Protein AF-A0A9Q5Z509-F1 (afdb_monomer_lite)

Radius of gyration: 30.04 Å; chains: 1; bounding box: 85×47×59 Å

Secondary structure (DSSP, 8-state):
-EEEEEEEEEEE-TTS-EEEEEEE----TT-GGGHHHHHH-S--EEEEEE--GGGTTS--TT-EEEEE-----TTPPPTTHHHHTTTTS-HHHHHHHHHHHHHHHHHHHHHHHHHHHHHHHHHHHHHHHHHHHHHHHHHHHHH-

Sequence (144 aa):
MRAKFLVESVTQHSSGSTSVLLMAVREGANDAENAEFWKATPNGKLEMCITNPNAKNSFQPGVYYWLDFVLIPDNQPSIDQSIDNLDSLDKEILFQMIKHLNDKITELETVNTSQRDQLSRRVQELEQFQCECETAQEYERDRS

Foldseek 3Di:
DKFKWAFADWDQDPVRKIKTKIWTDADDPPPPVHVVVCVVPVTDIDIDIGNDNVCSPVDDHGDMDMDDDDDDPPPDQDPVNVVVCVVVPPVVVVVVVVVVVVVVVVVVVVVVVVVVVVVVVVVVVVVVVVVVVVVVVVVVVVVD

Structure (mmCIF, N/CA/C/O backbone):
data_AF-A0A9Q5Z509-F1
#
_entry.id   AF-A0A9Q5Z509-F1
#
loop_
_atom_site.group_PDB
_atom_site.id
_atom_site.type_symbol
_atom_site.label_atom_id
_atom_site.label_alt_id
_atom_site.label_comp_id
_atom_site.label_asym_id
_atom_site.label_entity_id
_atom_site.label_seq_id
_atom_site.pdbx_PDB_ins_code
_atom_site.Cartn_x
_atom_site.Cartn_y
_atom_site.Cartn_z
_atom_site.occupancy
_atom_site.B_iso_or_equiv
_atom_site.auth_seq_id
_atom_site.auth_comp_id
_atom_site.auth_asym_id
_atom_site.auth_atom_id
_atom_site.pdbx_PDB_model_num
ATOM 1 N N . MET A 1 1 ? 7.500 7.865 -14.663 1.00 83.69 1 MET A N 1
ATOM 2 C CA . MET A 1 1 ? 6.777 7.352 -15.850 1.00 83.69 1 MET A CA 1
ATOM 3 C C . MET A 1 1 ? 6.043 6.086 -15.443 1.00 83.69 1 MET A C 1
ATOM 5 O O . MET A 1 1 ? 6.640 5.289 -14.733 1.00 83.69 1 MET A O 1
ATOM 9 N N . ARG A 1 2 ? 4.789 5.892 -15.860 1.00 87.31 2 ARG A N 1
ATOM 10 C CA . ARG A 1 2 ? 3.974 4.717 -15.503 1.00 87.31 2 ARG A CA 1
ATOM 11 C C . ARG A 1 2 ? 3.564 3.942 -16.754 1.00 87.31 2 ARG A C 1
ATOM 13 O O . ARG A 1 2 ? 3.312 4.561 -17.782 1.00 87.31 2 ARG A O 1
ATOM 20 N N . ALA A 1 3 ? 3.502 2.614 -16.658 1.00 87.44 3 ALA A N 1
ATOM 21 C CA . ALA A 1 3 ? 3.157 1.737 -17.772 1.00 87.44 3 ALA A CA 1
ATOM 22 C C . ALA A 1 3 ? 2.215 0.600 -17.374 1.00 87.44 3 ALA A C 1
ATOM 24 O O . ALA A 1 3 ? 2.396 -0.021 -16.326 1.00 87.44 3 ALA A O 1
ATOM 25 N N . LYS A 1 4 ? 1.249 0.281 -18.238 1.00 89.31 4 LYS A N 1
ATOM 26 C CA . LYS A 1 4 ? 0.342 -0.864 -18.056 1.00 89.31 4 LYS A CA 1
ATOM 27 C C . LYS A 1 4 ? 0.911 -2.117 -18.709 1.00 89.31 4 LYS A C 1
ATOM 29 O O . LYS A 1 4 ? 1.218 -2.117 -19.905 1.00 89.31 4 LYS A O 1
ATOM 34 N N . PHE A 1 5 ? 0.989 -3.190 -17.937 1.00 92.25 5 PHE A N 1
ATOM 35 C CA . PHE A 1 5 ? 1.467 -4.492 -18.382 1.00 92.25 5 PHE A CA 1
ATOM 36 C C . PHE A 1 5 ? 0.414 -5.569 -18.125 1.00 92.25 5 PHE A C 1
ATOM 38 O O . PHE A 1 5 ? -0.251 -5.560 -17.094 1.00 92.25 5 PHE A O 1
ATOM 45 N N . LEU A 1 6 ? 0.274 -6.500 -19.062 1.00 93.06 6 LEU A N 1
ATOM 46 C CA . LEU A 1 6 ? -0.537 -7.707 -18.943 1.00 93.06 6 LEU A CA 1
ATOM 47 C C . LEU A 1 6 ? 0.349 -8.859 -18.469 1.00 93.06 6 LEU A C 1
ATOM 49 O O . LEU A 1 6 ? 1.443 -9.040 -19.002 1.00 93.06 6 LEU A O 1
ATOM 53 N N . VAL A 1 7 ? -0.115 -9.654 -17.506 1.00 96.00 7 VAL A N 1
ATOM 54 C CA . VAL A 1 7 ? 0.552 -10.916 -17.159 1.00 96.00 7 VAL A CA 1
ATOM 55 C C . VAL A 1 7 ? 0.254 -11.946 -18.245 1.00 96.00 7 VAL A C 1
ATOM 57 O O . VAL A 1 7 ? -0.868 -12.437 -18.357 1.00 96.00 7 VAL A O 1
ATOM 60 N N . GLU A 1 8 ? 1.278 -12.290 -19.017 1.00 95.81 8 GLU A N 1
ATOM 61 C CA . GLU A 1 8 ? 1.198 -13.268 -20.101 1.00 95.81 8 GLU A CA 1
ATOM 62 C C . GLU A 1 8 ? 1.177 -14.696 -19.542 1.00 95.81 8 GLU A C 1
ATOM 64 O O . GLU A 1 8 ? 0.374 -15.533 -19.946 1.00 95.81 8 GLU A O 1
ATOM 69 N N . SER A 1 9 ? 2.048 -14.982 -18.568 1.00 96.50 9 SER A N 1
ATOM 70 C CA . SER A 1 9 ? 2.161 -16.320 -17.985 1.00 96.50 9 SER A CA 1
ATOM 71 C C . SER A 1 9 ? 2.708 -16.302 -16.563 1.00 96.50 9 SER A C 1
ATOM 73 O O . SER A 1 9 ? 3.582 -15.496 -16.234 1.00 96.50 9 SER A O 1
ATOM 75 N N . VAL A 1 10 ? 2.247 -17.260 -15.757 1.00 95.94 10 VAL A N 1
ATOM 76 C CA . VAL A 1 10 ? 2.776 -17.579 -14.427 1.00 95.94 10 VAL A CA 1
ATOM 77 C C . VAL A 1 10 ? 3.124 -19.065 -14.402 1.00 95.94 10 VAL A C 1
ATOM 79 O O . VAL A 1 10 ? 2.244 -19.908 -14.568 1.00 95.94 10 VAL A O 1
ATOM 82 N N . THR A 1 11 ? 4.396 -19.388 -14.184 1.00 95.94 11 THR A N 1
ATOM 83 C CA . THR A 1 11 ? 4.911 -20.763 -14.209 1.00 95.94 11 THR A CA 1
ATOM 84 C C . THR A 1 11 ? 5.468 -21.130 -12.845 1.00 95.94 11 THR A C 1
ATOM 86 O O . THR A 1 11 ? 6.414 -20.506 -12.364 1.00 95.94 11 THR A O 1
ATOM 89 N N . GLN A 1 12 ? 4.900 -22.158 -12.218 1.00 93.31 12 GLN A N 1
ATOM 90 C CA . GLN A 1 12 ? 5.422 -22.707 -10.969 1.00 93.31 12 GLN A CA 1
ATOM 91 C C . GLN A 1 12 ? 6.482 -23.765 -11.270 1.00 93.31 12 GLN A C 1
ATOM 93 O O . GLN A 1 12 ? 6.254 -24.673 -12.067 1.00 93.31 12 GLN A O 1
ATOM 98 N N . HIS A 1 13 ? 7.635 -23.654 -10.617 1.00 92.44 13 HIS A N 1
ATOM 99 C CA . HIS A 1 13 ? 8.744 -24.589 -10.776 1.00 92.44 13 HIS A CA 1
ATOM 100 C C . HIS A 1 13 ? 8.783 -25.594 -9.630 1.00 92.44 13 HIS A C 1
ATOM 102 O O . HIS A 1 13 ? 8.404 -25.288 -8.498 1.00 92.44 13 HIS A O 1
ATOM 108 N N . SER A 1 14 ? 9.314 -26.787 -9.902 1.00 91.38 14 SER A N 1
ATOM 109 C CA . SER A 1 14 ? 9.501 -27.845 -8.897 1.00 91.38 14 SER A CA 1
ATOM 110 C C . SER A 1 14 ? 10.439 -27.440 -7.754 1.00 91.38 14 SER A C 1
ATOM 112 O O . SER A 1 14 ? 10.319 -27.959 -6.649 1.00 91.38 14 SER A O 1
ATOM 114 N N . SER A 1 15 ? 11.326 -26.469 -7.990 1.00 89.69 15 SER A N 1
ATOM 115 C CA . SER A 1 15 ? 12.175 -25.830 -6.976 1.00 89.69 15 SER A CA 1
ATOM 116 C C . SER A 1 15 ? 11.391 -25.009 -5.944 1.00 89.69 15 SER A C 1
ATOM 118 O O . SER A 1 15 ? 11.967 -24.526 -4.972 1.00 89.69 15 SER A O 1
ATOM 120 N N . GLY A 1 16 ? 10.090 -24.804 -6.159 1.00 87.56 16 GLY A N 1
ATOM 121 C CA . GLY A 1 16 ? 9.252 -23.952 -5.331 1.00 87.56 16 GLY A CA 1
ATOM 122 C C . GLY A 1 16 ? 9.333 -22.469 -5.691 1.00 87.56 16 GLY A C 1
ATOM 123 O O . GLY A 1 16 ? 8.726 -21.672 -4.979 1.00 87.56 16 GLY A O 1
ATOM 124 N N . SER A 1 17 ? 10.026 -22.075 -6.763 1.00 91.69 17 SER A N 1
ATOM 125 C CA . SER A 1 17 ? 9.970 -20.708 -7.296 1.00 91.69 17 SER A CA 1
ATOM 126 C C . SER A 1 17 ? 8.830 -20.527 -8.306 1.00 91.69 17 SER A C 1
ATOM 128 O O . SER A 1 17 ? 8.233 -21.489 -8.792 1.00 91.69 17 SER A O 1
ATOM 130 N N . THR A 1 18 ? 8.496 -19.277 -8.621 1.00 95.50 18 THR A N 1
ATOM 131 C CA . THR A 1 18 ? 7.465 -18.935 -9.611 1.00 95.50 18 THR A CA 1
ATOM 132 C C . THR A 1 18 ? 8.004 -17.908 -10.597 1.00 95.50 18 THR A C 1
ATOM 134 O O . THR A 1 18 ? 8.421 -16.831 -10.189 1.00 95.50 18 THR A O 1
ATOM 137 N N . SER A 1 19 ? 8.001 -18.224 -11.890 1.00 95.62 19 SER A N 1
ATOM 138 C CA . SER A 1 19 ? 8.341 -17.267 -12.946 1.00 95.62 19 SER A CA 1
ATOM 139 C C . SER A 1 19 ? 7.093 -16.534 -13.413 1.00 95.62 19 SER A C 1
ATOM 141 O O . SER A 1 19 ? 6.074 -17.166 -13.682 1.00 95.62 19 SER A O 1
ATOM 143 N N . VAL A 1 20 ? 7.183 -15.214 -13.542 1.00 96.81 20 VAL A N 1
ATOM 144 C CA . VAL A 1 20 ? 6.104 -14.366 -14.057 1.00 96.81 20 VAL A CA 1
ATOM 145 C C . VAL A 1 20 ? 6.623 -13.588 -15.258 1.00 96.81 20 VAL A C 1
ATOM 147 O O . VAL A 1 20 ? 7.686 -12.967 -15.185 1.00 96.81 20 VAL A O 1
ATOM 150 N N . LEU A 1 21 ? 5.857 -13.620 -16.347 1.00 96.38 21 LEU A N 1
ATOM 151 C CA . LEU A 1 21 ? 6.115 -12.866 -17.569 1.00 96.38 21 LEU A CA 1
ATOM 152 C C . LEU A 1 21 ? 5.021 -11.820 -17.760 1.00 96.38 21 LEU A C 1
ATOM 154 O O . LEU A 1 21 ? 3.838 -12.163 -17.778 1.00 96.38 21 LEU A O 1
ATOM 158 N N . LEU A 1 22 ? 5.422 -10.564 -17.942 1.00 95.38 22 LEU A N 1
ATOM 159 C CA . LEU A 1 22 ? 4.522 -9.465 -18.246 1.00 95.38 22 LEU A CA 1
ATOM 160 C C . LEU A 1 22 ? 4.916 -8.773 -19.550 1.00 95.38 22 LEU A C 1
ATOM 162 O O . LEU A 1 22 ? 6.095 -8.506 -19.795 1.00 95.38 22 LEU A O 1
ATOM 166 N N . MET A 1 23 ? 3.909 -8.423 -20.342 1.00 93.00 23 MET A N 1
ATOM 167 C CA . MET A 1 23 ? 4.052 -7.739 -21.623 1.00 93.00 23 MET A CA 1
ATOM 168 C C . MET A 1 23 ? 3.380 -6.372 -21.569 1.00 93.00 23 MET A C 1
ATOM 170 O O . MET A 1 23 ? 2.278 -6.231 -21.035 1.00 93.00 23 MET A O 1
ATOM 174 N N . ALA A 1 24 ? 4.035 -5.354 -22.121 1.00 89.81 24 ALA A N 1
ATOM 175 C CA . ALA A 1 24 ? 3.433 -4.035 -22.250 1.00 89.81 24 ALA A CA 1
ATOM 176 C C . ALA A 1 24 ? 2.177 -4.121 -23.130 1.00 89.81 24 ALA A C 1
ATOM 178 O O . ALA A 1 24 ? 2.221 -4.652 -24.241 1.00 89.81 24 ALA A O 1
ATOM 179 N N . VAL A 1 25 ? 1.062 -3.572 -22.645 1.00 87.12 25 VAL A N 1
ATOM 180 C CA . VAL A 1 25 ? -0.143 -3.360 -23.471 1.00 87.12 25 VAL A CA 1
ATOM 181 C C . VAL A 1 25 ? 0.199 -2.318 -24.546 1.00 87.12 25 VAL A C 1
ATOM 183 O O . VAL A 1 25 ? 1.193 -1.634 -24.361 1.00 87.12 25 VAL A O 1
ATOM 186 N N . ARG A 1 26 ? -0.522 -2.190 -25.671 1.00 76.31 26 ARG A N 1
ATOM 187 C CA . ARG A 1 26 ? -0.145 -1.240 -26.748 1.00 76.31 26 ARG A CA 1
ATOM 188 C C . ARG A 1 26 ? -1.285 -0.443 -27.403 1.00 76.31 26 ARG A C 1
ATOM 190 O O . ARG A 1 26 ? -0.977 0.436 -28.200 1.00 76.31 26 ARG A O 1
ATOM 197 N N . GLU A 1 27 ? -2.565 -0.698 -27.099 1.00 67.06 27 GLU A N 1
ATOM 198 C CA . GLU A 1 27 ? -3.681 -0.051 -27.817 1.00 67.06 27 GLU A CA 1
ATOM 199 C C . GLU A 1 27 ? -4.892 0.368 -26.967 1.00 67.06 27 GLU A C 1
ATOM 201 O O . GLU A 1 27 ? -5.323 -0.356 -26.072 1.00 67.06 27 GLU A O 1
ATOM 206 N N . GLY A 1 28 ? -5.472 1.517 -27.359 1.00 54.81 28 GLY A N 1
ATOM 207 C CA . GLY A 1 28 ? -6.815 1.999 -27.015 1.00 54.81 28 GLY A CA 1
ATOM 208 C C . GLY A 1 28 ? -6.940 3.531 -27.076 1.00 54.81 28 GLY A C 1
ATOM 209 O O . GLY A 1 28 ? -6.255 4.229 -26.336 1.00 54.81 28 GLY A O 1
ATOM 210 N N . ALA A 1 29 ? -7.852 4.075 -27.898 1.00 46.44 29 ALA A N 1
ATOM 211 C CA . ALA A 1 29 ? -8.132 5.523 -28.024 1.00 46.44 29 ALA A CA 1
ATOM 212 C C . ALA A 1 29 ? -8.626 6.205 -26.722 1.00 46.44 29 ALA A C 1
ATOM 214 O O . ALA A 1 29 ? -8.740 7.427 -26.676 1.00 46.44 29 ALA A O 1
ATOM 215 N N . ASN A 1 30 ? -8.871 5.416 -25.668 1.00 54.62 30 ASN A N 1
ATOM 216 C CA . ASN A 1 30 ? -9.293 5.856 -24.337 1.00 54.62 30 ASN A CA 1
ATOM 217 C C . ASN A 1 30 ? -8.233 5.615 -23.238 1.00 54.62 30 ASN A C 1
ATOM 219 O O . ASN A 1 30 ? -8.480 5.964 -22.089 1.00 54.62 30 ASN A O 1
ATOM 223 N N . ASP A 1 31 ? -7.051 5.074 -23.562 1.00 63.62 31 ASP A N 1
ATOM 224 C CA . ASP A 1 31 ? -5.978 4.780 -22.593 1.00 63.62 31 ASP A CA 1
ATOM 225 C C . ASP A 1 31 ? -4.968 5.945 -22.512 1.00 63.62 31 ASP A C 1
ATOM 227 O O . ASP A 1 31 ? -3.753 5.779 -22.650 1.00 63.62 31 ASP A O 1
ATOM 231 N N . ALA A 1 32 ? -5.475 7.164 -22.282 1.00 62.69 32 ALA A N 1
ATOM 232 C CA . ALA A 1 32 ? -4.642 8.364 -22.126 1.00 62.69 32 ALA A CA 1
ATOM 233 C C . ALA A 1 32 ? -3.558 8.187 -21.042 1.00 62.69 32 ALA A C 1
ATOM 235 O O . ALA A 1 32 ? -2.451 8.703 -21.180 1.00 62.69 32 ALA A O 1
ATOM 236 N N . GLU A 1 33 ? -3.855 7.392 -20.011 1.00 68.44 33 GLU A N 1
ATOM 237 C CA . GLU A 1 33 ? -2.971 7.097 -18.879 1.00 68.44 33 GLU A CA 1
ATOM 238 C C . GLU A 1 33 ? -1.697 6.325 -19.261 1.00 68.44 33 GLU A C 1
ATOM 240 O O . GLU A 1 33 ? -0.692 6.430 -18.565 1.00 68.44 33 GLU A O 1
ATOM 245 N N . ASN A 1 34 ? -1.703 5.570 -20.367 1.00 70.81 34 ASN A N 1
ATOM 246 C CA . ASN A 1 34 ? -0.549 4.779 -20.820 1.00 70.81 34 ASN A CA 1
ATOM 247 C C . ASN A 1 34 ? 0.132 5.369 -22.070 1.00 70.81 34 ASN A C 1
ATOM 249 O O . ASN A 1 34 ? 1.119 4.832 -22.581 1.00 70.81 34 ASN A O 1
ATOM 253 N N . ALA A 1 35 ? -0.389 6.493 -22.572 1.00 69.44 35 ALA A N 1
ATOM 254 C CA . ALA A 1 35 ? 0.059 7.106 -23.815 1.00 69.44 35 ALA A CA 1
ATOM 255 C C . ALA A 1 35 ? 1.501 7.634 -23.734 1.00 69.44 35 ALA A C 1
ATOM 257 O O . ALA A 1 35 ? 2.211 7.611 -24.739 1.00 69.44 35 ALA A O 1
ATOM 258 N N . GLU A 1 36 ? 1.949 8.099 -22.562 1.00 73.56 36 GLU A N 1
ATOM 259 C CA . GLU A 1 36 ? 3.334 8.551 -22.360 1.00 73.56 36 GLU A CA 1
ATOM 260 C C . GLU A 1 36 ? 4.337 7.407 -22.542 1.00 73.56 36 GLU A C 1
ATOM 262 O O . GLU A 1 36 ? 5.351 7.579 -23.219 1.00 73.56 36 GLU A O 1
ATOM 267 N N . PHE A 1 37 ? 4.026 6.222 -22.008 1.00 75.56 37 PHE A N 1
ATOM 268 C CA . PHE A 1 37 ? 4.893 5.053 -22.115 1.00 75.56 37 PHE A CA 1
ATOM 269 C C . PHE A 1 37 ? 4.950 4.515 -23.549 1.00 75.56 37 PHE A C 1
ATOM 271 O O . PHE A 1 37 ? 6.039 4.308 -24.073 1.00 75.56 37 PHE A O 1
ATOM 278 N N . TRP A 1 38 ? 3.815 4.358 -24.241 1.00 70.19 38 TRP A N 1
ATOM 279 C CA . TRP A 1 38 ? 3.801 3.800 -25.607 1.00 70.19 38 TRP A CA 1
ATOM 280 C C . TRP A 1 38 ? 4.420 4.701 -26.664 1.00 70.19 38 TRP A C 1
ATOM 282 O O . TRP A 1 38 ? 5.010 4.198 -27.621 1.00 70.19 38 TRP A O 1
ATOM 292 N N . LYS A 1 39 ? 4.310 6.026 -26.498 1.00 70.12 39 LYS A N 1
ATOM 293 C CA . LYS A 1 39 ? 4.979 6.988 -27.384 1.00 70.12 39 LYS A CA 1
ATOM 294 C C . LYS A 1 39 ? 6.500 6.858 -27.309 1.00 70.12 39 LYS A C 1
ATOM 296 O O . LYS A 1 39 ? 7.164 6.999 -28.331 1.00 70.12 39 LYS A O 1
ATOM 301 N N . ALA A 1 40 ? 7.042 6.593 -26.119 1.00 71.06 40 ALA A N 1
ATOM 302 C CA . ALA A 1 40 ? 8.480 6.468 -25.892 1.00 71.06 40 ALA A CA 1
ATOM 303 C C . ALA A 1 40 ? 9.004 5.039 -26.106 1.00 71.06 40 ALA A C 1
ATOM 305 O O . ALA A 1 40 ? 10.144 4.840 -26.519 1.00 71.06 40 ALA A O 1
ATOM 306 N N . THR A 1 41 ? 8.198 4.028 -25.788 1.00 73.44 41 THR A N 1
ATOM 307 C CA . THR A 1 41 ? 8.612 2.628 -25.714 1.00 73.44 41 THR A CA 1
ATOM 308 C C . THR A 1 41 ? 7.520 1.753 -26.317 1.00 73.44 41 THR A C 1
ATOM 310 O O . THR A 1 41 ? 6.587 1.342 -25.627 1.00 73.44 41 THR A O 1
ATOM 313 N N . PRO A 1 42 ? 7.611 1.443 -27.621 1.00 64.75 42 PRO A N 1
ATOM 314 C CA . PRO A 1 42 ? 6.557 0.693 -28.271 1.00 64.75 42 PRO A CA 1
ATOM 315 C C . PRO A 1 42 ? 6.471 -0.734 -27.700 1.00 64.75 42 PRO A C 1
ATOM 317 O O . PRO A 1 42 ? 5.386 -1.288 -27.623 1.00 64.75 42 PRO A O 1
ATOM 320 N N . ASN A 1 43 ? 7.567 -1.371 -27.276 1.00 78.56 43 ASN A N 1
ATOM 321 C CA . ASN A 1 43 ? 7.547 -2.738 -26.728 1.00 78.56 43 ASN A CA 1
ATOM 322 C C . ASN A 1 43 ? 8.195 -2.795 -25.338 1.00 78.56 43 ASN A C 1
ATOM 324 O O . ASN A 1 43 ? 9.245 -2.193 -25.142 1.00 78.56 43 ASN A O 1
ATOM 328 N N . GLY A 1 44 ? 7.617 -3.562 -24.411 1.00 85.06 44 GLY A N 1
ATOM 329 C CA . GLY A 1 44 ? 8.176 -3.812 -23.085 1.00 85.06 44 GLY A CA 1
ATOM 330 C C . GLY A 1 44 ? 7.922 -5.246 -22.626 1.00 85.06 44 GLY A C 1
ATOM 331 O O . GLY A 1 44 ? 6.824 -5.773 -22.800 1.00 85.06 44 GLY A O 1
ATOM 332 N N . LYS A 1 45 ? 8.940 -5.857 -22.012 1.00 92.81 45 LYS A N 1
ATOM 333 C CA . LYS A 1 45 ? 8.891 -7.188 -21.396 1.00 92.81 45 LYS A CA 1
ATOM 334 C C . LYS A 1 45 ? 9.465 -7.089 -19.984 1.00 92.81 45 LYS A C 1
ATOM 336 O O . LYS A 1 45 ? 10.586 -6.612 -19.825 1.00 92.81 45 LYS A O 1
ATOM 341 N N . LEU A 1 46 ? 8.722 -7.558 -18.985 1.00 94.38 46 LEU A N 1
ATOM 342 C CA . LEU A 1 46 ? 9.224 -7.759 -17.626 1.00 94.38 46 LEU A CA 1
ATOM 343 C C . LEU A 1 46 ? 9.165 -9.250 -17.297 1.00 94.38 46 LEU A C 1
ATOM 345 O O . LEU A 1 46 ? 8.122 -9.883 -17.435 1.00 94.38 46 LEU A O 1
ATOM 349 N N . GLU A 1 47 ? 10.285 -9.803 -16.851 1.00 95.81 47 GLU A N 1
ATOM 350 C CA . GLU A 1 47 ? 10.388 -11.189 -16.409 1.00 95.81 47 GLU A CA 1
ATOM 351 C C . GLU A 1 47 ? 10.965 -11.211 -14.996 1.00 95.81 47 GLU A C 1
ATOM 353 O O . GLU A 1 47 ? 11.968 -10.550 -14.723 1.00 95.81 47 GLU A O 1
ATOM 358 N N . MET A 1 48 ? 10.318 -11.942 -14.090 1.00 94.62 48 MET A N 1
ATOM 359 C CA . MET A 1 48 ? 10.768 -12.053 -12.703 1.00 94.62 48 MET A CA 1
ATOM 360 C C . MET A 1 48 ? 10.612 -13.470 -12.157 1.00 94.62 48 MET A C 1
ATOM 362 O O . MET A 1 48 ? 9.744 -14.230 -12.588 1.00 94.62 48 MET A O 1
ATOM 366 N N . CYS A 1 49 ? 11.446 -13.803 -11.172 1.00 95.06 49 CYS A N 1
ATOM 367 C CA . CYS A 1 49 ? 11.386 -15.049 -10.416 1.00 95.06 49 CYS A CA 1
ATOM 368 C C . CYS A 1 49 ? 11.035 -14.740 -8.956 1.00 95.06 49 CYS A C 1
ATOM 370 O O . CYS A 1 49 ? 11.781 -14.059 -8.255 1.00 95.06 49 CYS A O 1
ATOM 372 N N . ILE A 1 50 ? 9.895 -15.245 -8.500 1.00 94.94 50 ILE A N 1
ATOM 373 C CA . ILE A 1 50 ? 9.381 -15.080 -7.145 1.00 94.94 50 ILE A CA 1
ATOM 374 C C . ILE A 1 50 ? 9.805 -16.292 -6.319 1.00 94.94 50 ILE A C 1
ATOM 376 O O . ILE A 1 50 ? 9.357 -17.417 -6.548 1.00 94.94 50 ILE A O 1
ATOM 380 N N . THR A 1 51 ? 10.668 -16.053 -5.335 1.00 94.50 51 THR A N 1
ATOM 381 C CA . THR A 1 51 ? 11.099 -17.053 -4.345 1.00 94.50 51 THR A CA 1
ATOM 382 C C . THR A 1 51 ? 10.362 -16.910 -3.013 1.00 94.50 51 THR A C 1
ATOM 384 O O . THR A 1 51 ? 10.291 -17.869 -2.248 1.00 94.50 51 THR A O 1
ATOM 387 N N . ASN A 1 52 ? 9.764 -15.744 -2.743 1.00 92.38 52 ASN A N 1
ATOM 388 C CA . ASN A 1 52 ? 8.973 -15.499 -1.541 1.00 92.38 52 ASN A CA 1
ATOM 389 C C . ASN A 1 52 ? 7.621 -16.240 -1.620 1.00 92.38 52 ASN A C 1
ATOM 391 O O . ASN A 1 52 ? 6.794 -15.887 -2.467 1.00 92.38 52 ASN A O 1
ATOM 395 N N . PRO A 1 53 ? 7.343 -17.217 -0.733 1.00 87.12 53 PRO A N 1
ATOM 396 C CA . PRO A 1 53 ? 6.103 -17.990 -0.770 1.00 87.12 53 PRO A CA 1
ATOM 397 C C . PRO A 1 53 ? 4.842 -17.133 -0.603 1.00 87.12 53 PRO A C 1
ATOM 399 O O . PRO A 1 53 ? 3.828 -17.442 -1.224 1.00 87.12 53 PRO A O 1
ATOM 402 N N . ASN A 1 54 ? 4.917 -16.028 0.144 1.00 91.06 54 ASN A N 1
ATOM 403 C CA . ASN A 1 54 ? 3.774 -15.144 0.393 1.00 91.06 54 ASN A CA 1
ATOM 404 C C . ASN A 1 54 ? 3.385 -14.299 -0.833 1.00 91.06 54 ASN A C 1
ATOM 406 O O . ASN A 1 54 ? 2.282 -13.763 -0.876 1.00 91.06 54 ASN A O 1
ATOM 410 N N . ALA A 1 55 ? 4.269 -14.187 -1.830 1.00 88.88 55 ALA A N 1
ATOM 411 C CA . ALA A 1 55 ? 4.054 -13.385 -3.038 1.00 88.88 55 ALA A CA 1
ATOM 412 C C . ALA A 1 55 ? 3.722 -14.228 -4.286 1.00 88.88 55 ALA A C 1
ATOM 414 O O . ALA A 1 55 ? 3.486 -13.684 -5.363 1.00 88.88 55 ALA A O 1
ATOM 415 N N . LYS A 1 56 ? 3.693 -15.564 -4.171 1.00 83.00 56 LYS A N 1
ATOM 416 C CA . LYS A 1 56 ? 3.493 -16.476 -5.317 1.00 83.00 56 LYS A CA 1
ATOM 417 C C . LYS A 1 56 ? 2.168 -16.264 -6.045 1.00 83.00 56 LYS A C 1
ATOM 419 O O . LYS A 1 56 ? 2.107 -16.421 -7.258 1.00 83.00 56 LYS A O 1
ATOM 424 N N . ASN A 1 57 ? 1.131 -15.881 -5.303 1.00 88.06 57 ASN A N 1
ATOM 425 C CA . ASN A 1 57 ? -0.219 -15.673 -5.828 1.00 88.06 57 ASN A CA 1
ATOM 426 C C . ASN A 1 57 ? -0.524 -14.195 -6.117 1.00 88.06 57 ASN A C 1
ATOM 428 O O . ASN A 1 57 ? -1.672 -13.848 -6.387 1.00 88.06 57 ASN A O 1
ATOM 432 N N . SER A 1 58 ? 0.479 -13.313 -6.042 1.00 92.50 58 SER A N 1
ATOM 433 C CA . SER A 1 58 ? 0.298 -11.877 -6.281 1.00 92.50 58 SER A CA 1
ATOM 434 C C . SER A 1 58 ? 0.042 -11.539 -7.751 1.00 92.50 58 SER A C 1
ATOM 436 O O . SER A 1 58 ? -0.485 -10.465 -8.031 1.00 92.50 58 SER A O 1
ATOM 438 N N . PHE A 1 59 ? 0.380 -12.448 -8.673 1.00 94.25 59 PHE A N 1
ATOM 439 C CA . PHE A 1 59 ? 0.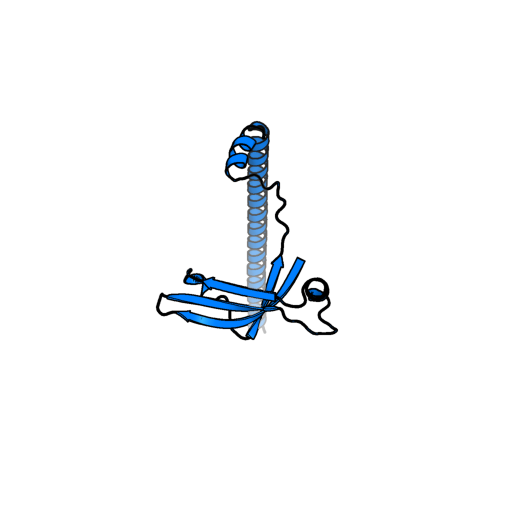196 -12.286 -10.114 1.00 94.25 59 PHE A CA 1
ATOM 440 C C . PHE A 1 59 ? -0.711 -13.374 -10.675 1.00 94.25 59 PHE A C 1
ATOM 442 O O . PHE A 1 59 ? -0.560 -14.551 -10.348 1.00 94.25 59 PHE A O 1
ATOM 449 N N . GLN A 1 60 ? -1.632 -12.975 -11.548 1.00 94.50 60 GLN A N 1
ATOM 450 C CA . GLN A 1 60 ? -2.571 -13.875 -12.212 1.00 94.50 60 GLN A CA 1
ATOM 451 C C . GLN A 1 60 ? -2.493 -13.669 -13.730 1.00 94.50 60 GLN A C 1
ATOM 453 O O . GLN A 1 60 ? -2.537 -12.517 -14.167 1.00 94.50 60 GLN A O 1
ATOM 458 N N . PRO A 1 61 ? -2.379 -14.742 -14.540 1.00 95.81 61 PRO A N 1
ATOM 459 C CA . PRO A 1 61 ? -2.422 -14.629 -15.997 1.00 95.81 61 PRO A CA 1
ATOM 460 C C . PRO A 1 61 ? -3.680 -13.895 -16.473 1.00 95.81 61 PRO A C 1
ATOM 462 O O . PRO A 1 61 ? -4.764 -14.107 -15.932 1.00 95.81 61 PRO A O 1
ATOM 465 N N . GLY A 1 62 ? -3.542 -13.034 -17.480 1.00 93.94 62 GLY A N 1
ATOM 466 C CA . GLY A 1 62 ? -4.653 -12.247 -18.023 1.00 93.94 62 GLY A CA 1
ATOM 467 C C . GLY A 1 62 ? -4.992 -10.970 -17.240 1.00 93.94 62 GLY A C 1
ATOM 468 O O . GLY A 1 62 ? -5.835 -10.197 -17.688 1.00 93.94 62 GLY A O 1
ATOM 469 N N . VAL A 1 63 ? -4.344 -10.716 -16.097 1.00 94.75 63 VAL A N 1
ATOM 470 C CA . VAL A 1 63 ? -4.577 -9.514 -15.280 1.00 94.75 63 VAL A CA 1
ATOM 471 C C . VAL A 1 63 ? -3.574 -8.411 -15.621 1.00 94.75 63 VAL A C 1
ATOM 473 O O . VAL A 1 63 ? -2.410 -8.673 -15.935 1.00 94.75 63 VAL A O 1
ATOM 476 N N . TYR A 1 64 ? -4.036 -7.162 -15.552 1.00 92.75 64 TYR A N 1
ATOM 477 C CA . TYR A 1 64 ? -3.223 -5.974 -15.791 1.00 92.75 64 TYR A CA 1
ATOM 478 C C . TYR A 1 64 ? -2.635 -5.419 -14.495 1.00 92.75 64 TYR A C 1
ATOM 480 O O . TYR A 1 64 ? -3.334 -5.293 -13.492 1.00 92.75 64 TYR A O 1
ATOM 488 N N . TYR A 1 65 ? -1.372 -5.007 -14.552 1.00 93.00 65 TYR A N 1
ATOM 489 C CA . TYR A 1 65 ? -0.662 -4.344 -13.464 1.00 93.00 65 TYR A CA 1
ATOM 490 C C . TYR A 1 65 ? 0.005 -3.064 -13.962 1.00 93.00 65 TYR A C 1
ATOM 492 O O . TYR A 1 65 ? 0.359 -2.936 -15.137 1.00 93.00 65 TYR A O 1
ATOM 500 N N . TRP A 1 66 ? 0.190 -2.122 -13.042 1.00 92.06 66 TRP A N 1
ATOM 501 C CA . TRP A 1 66 ? 0.953 -0.904 -13.279 1.00 92.06 66 TRP A CA 1
ATOM 502 C C . TRP A 1 66 ? 2.409 -1.096 -12.865 1.00 92.06 66 TRP A C 1
ATOM 504 O O . TRP A 1 66 ? 2.690 -1.620 -11.789 1.00 92.06 66 TRP A O 1
ATOM 514 N N . LEU A 1 67 ? 3.324 -0.643 -13.717 1.00 89.56 67 LEU A N 1
ATOM 515 C CA . LEU A 1 67 ? 4.746 -0.525 -13.424 1.00 89.56 67 LEU A CA 1
ATOM 516 C C . LEU A 1 67 ? 5.108 0.954 -13.366 1.00 89.56 67 LEU A C 1
ATOM 518 O O . LEU A 1 67 ? 4.819 1.706 -14.299 1.00 89.56 67 LEU A O 1
ATOM 522 N N . ASP A 1 68 ? 5.773 1.348 -12.287 1.00 88.50 68 ASP A N 1
ATOM 523 C CA . ASP A 1 68 ? 6.286 2.698 -12.095 1.00 88.50 68 ASP A CA 1
ATOM 524 C C . ASP A 1 68 ? 7.798 2.731 -12.321 1.00 88.50 68 ASP A C 1
ATOM 526 O O . ASP A 1 68 ? 8.573 2.108 -11.600 1.00 88.50 68 ASP A O 1
ATOM 530 N N . PHE A 1 69 ? 8.217 3.492 -13.328 1.00 84.69 69 PHE A N 1
ATOM 531 C CA . PHE A 1 69 ? 9.611 3.806 -13.609 1.00 84.69 69 PHE A CA 1
ATOM 532 C C . PHE A 1 69 ? 9.946 5.156 -12.987 1.00 84.69 69 PHE A C 1
ATOM 534 O O . PHE A 1 69 ? 9.448 6.207 -13.419 1.00 84.69 69 PHE A O 1
ATOM 541 N N . VAL A 1 70 ? 10.805 5.120 -11.977 1.00 86.75 70 VAL A N 1
ATOM 542 C CA . VAL A 1 70 ? 11.325 6.301 -11.293 1.00 86.75 70 VAL A CA 1
ATOM 543 C C . VAL A 1 70 ? 12.803 6.420 -11.635 1.00 86.75 70 VAL A C 1
ATOM 545 O O . VAL A 1 70 ? 13.550 5.452 -11.507 1.00 86.75 70 VAL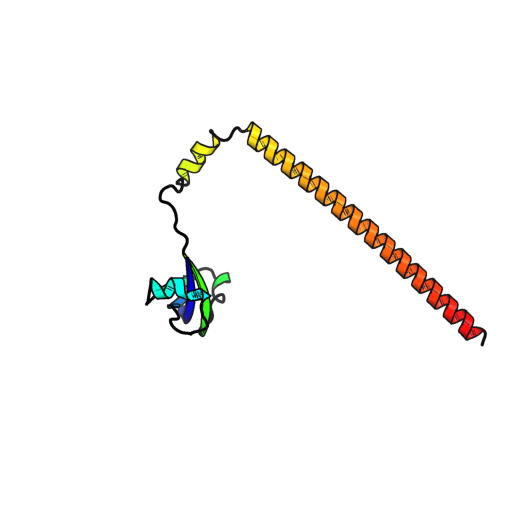 A O 1
ATOM 548 N N . LEU A 1 71 ? 13.218 7.599 -12.102 1.00 83.50 71 LEU A N 1
ATOM 549 C CA . LEU A 1 71 ? 14.632 7.890 -12.298 1.00 83.50 71 LEU A CA 1
ATOM 550 C C . LEU A 1 71 ? 15.296 7.930 -10.924 1.00 83.50 71 LEU A C 1
ATOM 552 O O . LEU A 1 71 ? 14.927 8.747 -10.080 1.00 83.50 71 LEU A O 1
ATOM 556 N N . ILE A 1 72 ? 16.272 7.058 -10.718 1.00 82.25 72 ILE A N 1
ATOM 557 C CA . ILE A 1 72 ? 17.150 7.135 -9.561 1.00 82.25 72 ILE A CA 1
ATOM 558 C C . ILE A 1 72 ? 18.282 8.095 -9.950 1.00 82.25 72 ILE A C 1
ATOM 560 O O . ILE A 1 72 ? 19.034 7.769 -10.867 1.00 82.25 72 ILE A O 1
ATOM 564 N N . PRO A 1 73 ? 18.386 9.292 -9.346 1.00 80.94 73 PRO A N 1
ATOM 565 C CA . PRO A 1 73 ? 19.481 10.203 -9.656 1.00 80.94 73 PRO A CA 1
ATOM 566 C C . PRO A 1 73 ? 20.813 9.570 -9.233 1.00 80.94 73 PRO A C 1
ATOM 568 O O . PRO A 1 73 ? 20.887 8.973 -8.161 1.00 80.94 73 PRO A O 1
ATOM 571 N N . ASP A 1 74 ? 21.871 9.761 -10.026 1.00 73.31 74 ASP A N 1
ATOM 572 C CA . ASP A 1 74 ? 23.232 9.256 -9.740 1.00 73.31 74 ASP A CA 1
ATOM 573 C C . ASP A 1 74 ? 23.795 9.750 -8.393 1.00 73.31 74 ASP A C 1
ATOM 575 O O . ASP A 1 74 ? 24.763 9.207 -7.872 1.00 73.31 74 ASP A O 1
ATOM 579 N N . ASN A 1 75 ? 23.152 10.759 -7.804 1.00 64.94 75 ASN A N 1
ATOM 580 C CA . ASN A 1 75 ? 23.454 11.316 -6.492 1.00 64.94 75 ASN A CA 1
ATOM 581 C C . ASN A 1 75 ? 22.629 10.672 -5.360 1.00 64.94 75 ASN A C 1
ATOM 583 O O . ASN A 1 75 ? 22.310 11.331 -4.369 1.00 64.94 75 ASN A O 1
ATOM 587 N N . GLN A 1 76 ? 22.234 9.403 -5.506 1.00 56.06 76 GLN A N 1
ATOM 588 C CA . GLN A 1 76 ? 21.807 8.612 -4.354 1.00 56.06 76 GLN A CA 1
ATOM 589 C C . GLN A 1 76 ? 23.011 8.474 -3.424 1.00 56.06 76 GLN A C 1
ATOM 591 O O . GLN A 1 76 ? 24.025 7.917 -3.855 1.00 56.06 76 GLN A O 1
ATOM 596 N N . PRO A 1 77 ? 22.933 8.938 -2.168 1.00 52.19 77 PRO A N 1
ATOM 597 C CA . PRO A 1 77 ? 23.967 8.598 -1.216 1.00 52.19 77 PRO A CA 1
ATOM 598 C C . PRO A 1 77 ? 24.004 7.073 -1.123 1.00 52.19 77 PRO A C 1
ATOM 600 O O . PRO A 1 77 ? 22.987 6.430 -0.851 1.00 52.19 77 PRO A O 1
ATOM 603 N N . SER A 1 78 ? 25.167 6.480 -1.392 1.00 54.19 78 SER A N 1
ATOM 604 C CA . SER A 1 78 ? 25.400 5.085 -1.038 1.00 54.19 78 SER A CA 1
ATOM 605 C C . SER A 1 78 ? 25.062 4.905 0.447 1.00 54.19 78 SER A C 1
ATOM 607 O O . SER A 1 78 ? 25.170 5.843 1.242 1.00 54.19 78 SER A O 1
ATOM 609 N N . ILE A 1 79 ? 24.634 3.709 0.853 1.00 52.84 79 ILE A N 1
ATOM 610 C CA . ILE A 1 79 ? 24.342 3.423 2.270 1.00 52.84 79 ILE A CA 1
ATOM 611 C C . ILE A 1 79 ? 25.554 3.791 3.160 1.00 52.84 79 ILE A C 1
ATOM 613 O O . ILE A 1 79 ? 25.367 4.245 4.284 1.00 52.84 79 ILE A O 1
ATOM 617 N N . ASP A 1 80 ? 26.771 3.757 2.607 1.00 51.28 80 ASP A N 1
ATOM 618 C CA . ASP A 1 80 ? 27.997 4.246 3.250 1.00 51.28 80 ASP A CA 1
ATOM 619 C C . ASP A 1 80 ? 28.033 5.780 3.457 1.00 51.28 80 ASP A C 1
ATOM 621 O O . ASP A 1 80 ? 28.434 6.240 4.519 1.00 51.28 80 ASP A O 1
ATOM 625 N N . GLN A 1 81 ? 27.529 6.594 2.520 1.00 49.38 81 GLN A N 1
ATOM 626 C CA . GLN A 1 81 ? 27.426 8.065 2.657 1.00 49.38 81 GLN A CA 1
ATOM 627 C C . GLN A 1 81 ? 26.275 8.527 3.566 1.00 49.38 81 GLN A C 1
ATOM 629 O O . GLN A 1 81 ? 26.180 9.702 3.931 1.00 49.38 81 GLN A O 1
ATOM 634 N N . SER A 1 82 ? 25.372 7.614 3.925 1.00 49.97 82 SER A N 1
ATOM 635 C CA . SER A 1 82 ? 24.279 7.897 4.861 1.00 49.97 82 SER A CA 1
ATOM 636 C C . SER A 1 82 ? 24.774 7.957 6.309 1.00 49.97 82 SER A C 1
ATOM 638 O O . SER A 1 82 ? 24.152 8.615 7.139 1.00 49.97 82 SER A O 1
ATOM 640 N N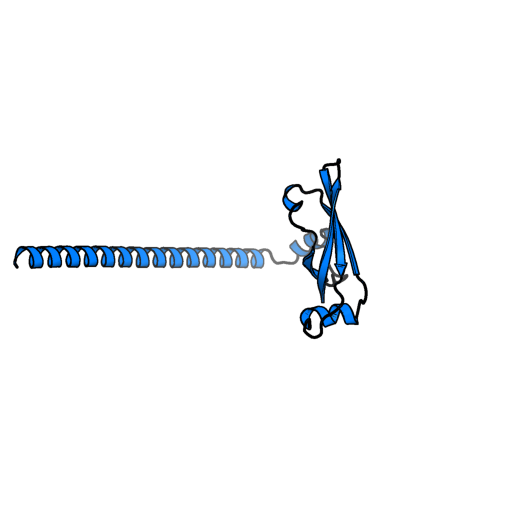 . ILE A 1 83 ? 25.901 7.301 6.606 1.00 52.56 83 ILE A N 1
ATOM 641 C CA . ILE A 1 83 ? 26.522 7.296 7.936 1.00 52.56 83 ILE A CA 1
ATOM 642 C C . ILE A 1 83 ? 27.286 8.608 8.168 1.00 52.56 83 ILE A C 1
ATOM 644 O O . ILE A 1 83 ? 27.184 9.183 9.248 1.00 52.56 83 ILE A O 1
ATOM 648 N N . ASP A 1 84 ? 27.936 9.156 7.138 1.00 53.28 84 ASP A N 1
ATOM 649 C CA . ASP A 1 84 ? 28.661 10.433 7.239 1.00 53.28 84 ASP A CA 1
ATOM 650 C C . ASP A 1 84 ? 27.719 11.655 7.329 1.00 53.28 84 ASP A C 1
ATOM 652 O O . ASP A 1 84 ? 28.061 12.674 7.927 1.00 53.28 84 ASP A O 1
ATOM 656 N N . ASN A 1 85 ? 26.490 11.556 6.805 1.00 51.34 85 ASN A N 1
ATOM 657 C CA . ASN A 1 85 ? 25.459 12.595 6.961 1.00 51.34 85 ASN A CA 1
ATOM 658 C C . ASN A 1 85 ? 24.741 12.571 8.325 1.00 51.34 85 ASN A C 1
ATOM 660 O O . ASN A 1 85 ? 23.958 13.478 8.611 1.00 51.34 85 ASN A O 1
ATOM 664 N N . LEU A 1 86 ? 25.006 11.584 9.190 1.00 51.00 86 LEU A N 1
ATOM 665 C CA . LEU A 1 86 ? 24.527 11.611 10.578 1.00 51.00 86 LEU A CA 1
ATOM 666 C C . LEU A 1 86 ? 25.333 12.570 11.469 1.00 51.00 86 LEU A C 1
ATOM 668 O O . LEU A 1 86 ? 24.847 12.943 12.536 1.00 51.00 86 LEU A O 1
ATOM 672 N N . ASP A 1 87 ? 26.530 12.980 11.041 1.00 56.62 87 ASP A N 1
ATOM 673 C CA . ASP A 1 87 ? 27.344 13.973 11.753 1.00 56.62 87 ASP A CA 1
ATOM 674 C C . ASP A 1 87 ? 27.023 15.422 11.336 1.00 56.62 87 ASP A C 1
ATOM 676 O O . ASP A 1 87 ? 27.395 16.356 12.046 1.00 56.62 87 ASP A O 1
ATOM 680 N N . SER A 1 88 ? 26.305 15.631 10.221 1.00 56.12 88 SER A N 1
ATOM 681 C CA . SER A 1 88 ? 25.918 16.966 9.728 1.00 56.12 88 SER A CA 1
ATOM 682 C C . SER A 1 88 ? 24.502 17.390 10.127 1.00 56.12 88 SER A C 1
ATOM 684 O O . SER A 1 88 ? 24.204 18.587 10.164 1.00 56.12 88 SER A O 1
ATOM 686 N N . LEU A 1 89 ? 23.628 16.434 10.459 1.00 60.16 89 LEU A N 1
ATOM 687 C CA . LEU A 1 89 ? 22.330 16.731 11.047 1.00 60.16 89 LEU A CA 1
ATOM 688 C C . LEU A 1 89 ? 22.517 16.930 12.550 1.00 60.16 89 LEU A C 1
ATOM 690 O O . LEU A 1 89 ? 22.719 15.970 13.292 1.00 60.16 89 LEU A O 1
ATOM 694 N N . ASP A 1 90 ? 22.478 18.191 12.980 1.00 75.31 90 ASP A N 1
ATOM 695 C CA . ASP A 1 90 ? 22.658 18.571 14.378 1.00 75.31 90 ASP A CA 1
ATOM 696 C C . ASP A 1 90 ? 21.756 17.705 15.271 1.00 75.31 90 ASP A C 1
ATOM 698 O O . ASP A 1 90 ? 20.525 17.715 15.152 1.00 75.31 90 ASP A O 1
ATOM 702 N N . LYS A 1 91 ? 22.386 16.911 16.144 1.00 79.00 91 LYS A N 1
ATOM 703 C CA . LYS A 1 91 ? 21.705 15.985 17.058 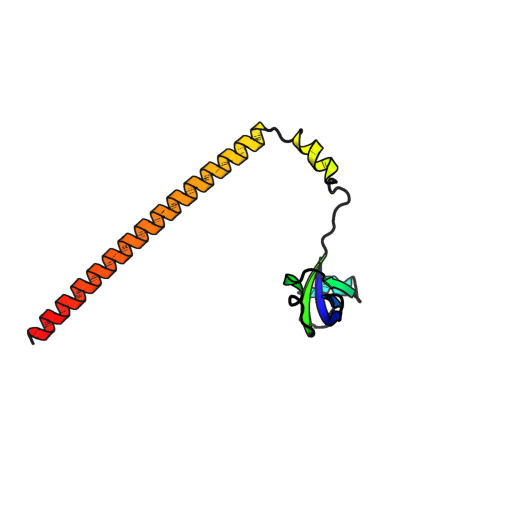1.00 79.00 91 LYS A CA 1
ATOM 704 C C . LYS A 1 91 ? 20.660 16.716 17.896 1.00 79.00 91 LYS A C 1
ATOM 706 O O . LYS A 1 91 ? 19.647 16.115 18.245 1.00 79.00 91 LYS A O 1
ATOM 711 N N . GLU A 1 92 ? 20.871 18.008 18.149 1.00 80.94 92 GLU A N 1
ATOM 712 C CA . GLU A 1 92 ? 19.900 18.865 18.817 1.00 80.94 92 GLU A CA 1
ATOM 713 C C . GLU A 1 92 ? 18.634 19.058 17.973 1.00 80.94 92 GLU A C 1
ATOM 715 O O . GLU A 1 92 ? 17.530 18.867 18.474 1.00 80.94 92 GLU A O 1
ATOM 720 N N . ILE A 1 93 ? 18.756 19.345 16.672 1.00 85.44 93 ILE A N 1
ATOM 721 C CA . ILE A 1 93 ? 17.598 19.495 15.774 1.00 85.44 93 ILE A CA 1
ATOM 722 C C . ILE A 1 93 ? 16.815 18.183 15.696 1.00 85.44 93 ILE A C 1
ATOM 724 O O . ILE A 1 93 ? 15.587 18.190 15.805 1.00 85.44 93 ILE A O 1
ATOM 728 N N . LEU A 1 94 ? 17.510 17.050 15.564 1.00 87.50 94 LEU A N 1
ATOM 729 C CA . LEU A 1 94 ? 16.868 15.736 15.548 1.00 87.50 94 LEU A CA 1
ATOM 730 C C . LEU A 1 94 ? 16.124 15.467 16.867 1.00 87.50 94 LEU A C 1
ATOM 732 O O . LEU A 1 94 ? 14.976 15.021 16.852 1.00 87.50 94 LEU A O 1
ATOM 736 N N . PHE A 1 95 ? 16.744 15.783 18.006 1.00 89.75 95 PHE A N 1
ATOM 737 C CA . PHE A 1 95 ? 16.130 15.633 19.322 1.00 89.75 95 PHE A CA 1
ATOM 738 C C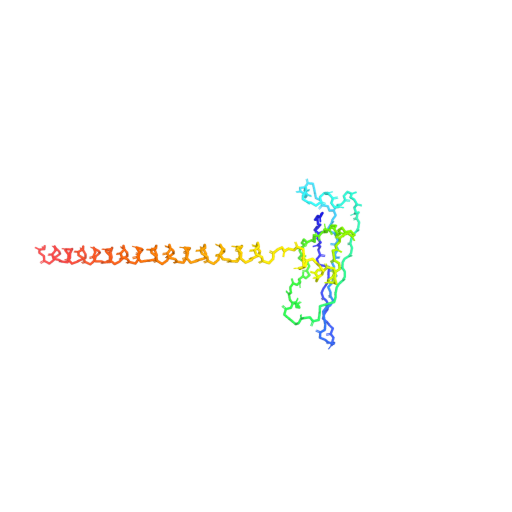 . PHE A 1 95 ? 14.885 16.517 19.477 1.00 89.75 95 PHE A C 1
ATOM 740 O O . PHE A 1 95 ? 13.850 16.042 19.948 1.00 89.75 95 PHE A O 1
ATOM 747 N N . GLN A 1 96 ? 14.937 17.768 19.008 1.00 91.50 96 GLN A N 1
ATOM 748 C CA . GLN A 1 96 ? 13.784 18.672 19.002 1.00 91.50 96 GLN A CA 1
ATOM 749 C C . GLN A 1 96 ? 12.654 18.158 18.104 1.00 91.50 96 GLN A C 1
ATOM 751 O O . GLN A 1 96 ? 11.489 18.205 18.501 1.00 91.50 96 GLN A O 1
ATOM 756 N N . MET A 1 97 ? 12.970 17.614 16.923 1.00 93.31 97 MET A N 1
ATOM 757 C CA . MET A 1 97 ? 11.966 17.017 16.036 1.00 93.31 97 MET A CA 1
ATOM 758 C C . MET A 1 97 ? 11.303 15.794 16.673 1.00 93.31 97 MET A C 1
ATOM 760 O O . MET A 1 97 ? 10.079 15.680 16.641 1.00 93.31 97 MET A O 1
ATOM 764 N N . ILE A 1 98 ? 12.088 14.907 17.292 1.00 96.00 98 ILE A N 1
ATOM 765 C CA . ILE A 1 98 ? 11.571 13.727 17.999 1.00 96.00 98 ILE A CA 1
ATOM 766 C C . ILE A 1 98 ? 10.669 14.152 19.161 1.00 96.00 98 ILE A C 1
ATOM 768 O O . ILE A 1 98 ? 9.567 13.624 19.311 1.00 96.00 98 ILE A O 1
ATOM 772 N N . LYS A 1 99 ? 11.097 15.138 19.955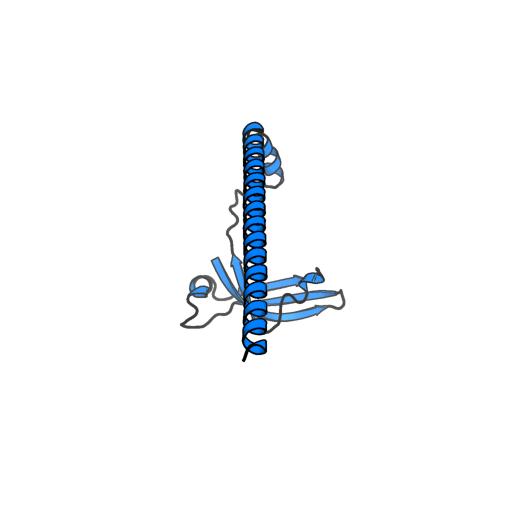 1.00 96.38 99 LYS A N 1
ATOM 773 C CA . LYS A 1 99 ? 10.299 15.676 21.059 1.00 96.38 99 LYS A CA 1
ATOM 774 C C . LYS A 1 99 ? 8.976 16.256 20.560 1.00 96.38 99 LYS A C 1
ATOM 776 O O . LYS A 1 99 ? 7.922 15.879 21.058 1.00 96.38 99 LYS A O 1
ATOM 781 N N . HIS A 1 100 ? 9.023 17.093 19.526 1.00 96.00 100 HIS A N 1
ATOM 782 C CA . HIS A 1 100 ? 7.828 17.703 18.949 1.00 96.00 100 HIS A CA 1
ATOM 783 C C . HIS A 1 100 ? 6.846 16.666 18.381 1.00 96.00 100 HIS A C 1
ATOM 785 O O . HIS A 1 100 ? 5.632 16.829 18.501 1.00 96.00 100 HIS A O 1
ATOM 791 N N . LEU A 1 101 ? 7.355 15.591 17.772 1.00 97.31 101 LEU A N 1
ATOM 792 C CA . LEU A 1 101 ? 6.526 14.487 17.291 1.00 97.31 101 LEU A CA 1
ATOM 793 C C . LEU A 1 101 ? 5.849 13.740 18.445 1.00 97.31 101 LEU A C 1
ATOM 795 O O . LEU A 1 101 ? 4.652 13.481 18.363 1.00 97.31 101 LEU A O 1
ATOM 799 N N . ASN A 1 102 ? 6.576 13.445 19.525 1.00 97.12 102 ASN A N 1
ATOM 800 C CA . ASN A 1 102 ? 6.010 12.786 20.706 1.00 97.12 102 ASN A CA 1
ATOM 801 C C . ASN A 1 102 ? 4.937 13.640 21.394 1.00 97.12 102 ASN A C 1
ATOM 803 O O . ASN A 1 102 ? 3.891 13.115 21.781 1.00 97.12 102 ASN A O 1
ATOM 807 N N . ASP A 1 103 ? 5.156 14.952 21.489 1.00 97.62 103 ASP A N 1
ATOM 808 C CA . ASP A 1 103 ? 4.168 15.884 22.038 1.00 97.62 103 ASP A CA 1
ATOM 809 C C . ASP A 1 103 ? 2.878 15.862 21.197 1.00 97.62 103 ASP A C 1
ATOM 811 O O . ASP A 1 103 ? 1.780 15.721 21.736 1.00 97.62 103 ASP A O 1
ATOM 815 N N . LYS A 1 104 ? 3.006 15.895 19.861 1.00 97.62 104 LYS A N 1
ATOM 816 C CA . LYS A 1 104 ? 1.862 15.804 18.938 1.00 97.62 104 LYS A CA 1
ATOM 817 C C . LYS A 1 104 ? 1.131 14.466 19.000 1.00 97.62 104 LYS A C 1
ATOM 819 O O . LYS A 1 104 ? -0.093 14.445 18.899 1.00 97.62 104 LYS A O 1
ATOM 824 N N . ILE A 1 105 ? 1.854 13.356 19.142 1.00 97.81 105 ILE A N 1
ATOM 825 C CA . ILE A 1 105 ? 1.246 12.028 19.312 1.00 97.81 105 ILE A CA 1
ATOM 826 C C . ILE A 1 105 ? 0.413 12.008 20.594 1.00 97.81 105 ILE A C 1
ATOM 828 O O . ILE A 1 105 ? -0.754 11.624 20.557 1.00 97.81 105 ILE A O 1
ATOM 832 N N . THR A 1 106 ? 0.973 12.512 21.693 1.00 97.62 106 THR A N 1
ATOM 833 C CA . THR A 1 106 ? 0.285 12.577 22.988 1.00 97.62 106 THR A CA 1
ATOM 834 C C . THR A 1 106 ? -0.974 13.443 22.904 1.00 97.62 106 THR A C 1
ATOM 836 O O . THR A 1 106 ? -2.041 13.048 23.372 1.00 97.62 106 THR A O 1
ATOM 839 N N . GLU A 1 107 ? -0.894 14.607 22.254 1.00 97.44 107 GLU A N 1
ATOM 840 C CA . GLU A 1 107 ? -2.056 15.470 22.026 1.00 97.44 107 GLU A CA 1
ATOM 841 C C . GLU A 1 107 ? -3.150 14.739 21.231 1.00 97.44 107 GLU A C 1
ATOM 843 O O . GLU A 1 107 ? -4.308 14.702 21.656 1.00 97.44 107 GLU A O 1
ATOM 848 N N . LEU A 1 108 ? -2.794 14.080 20.125 1.00 97.44 108 LEU A N 1
ATOM 849 C CA . LEU A 1 108 ? -3.749 13.325 19.311 1.00 97.44 108 LEU A CA 1
ATOM 850 C C . LEU A 1 108 ? -4.421 12.188 20.092 1.00 97.44 108 LEU A C 1
ATOM 852 O O . LEU A 1 108 ? -5.628 11.977 19.951 1.00 97.44 108 LEU A O 1
ATOM 856 N N . GLU A 1 109 ? -3.677 11.480 20.939 1.00 97.19 109 GLU A N 1
ATOM 857 C CA . GLU A 1 109 ? -4.218 10.425 21.800 1.00 97.19 109 GLU A CA 1
ATOM 858 C C . GLU A 1 109 ? -5.216 10.976 22.827 1.00 97.19 109 GLU A C 1
ATOM 860 O O . GLU A 1 109 ? -6.284 10.385 23.032 1.00 97.19 109 GLU A O 1
ATOM 865 N N . THR A 1 110 ? -4.929 12.139 23.423 1.00 97.31 110 THR A N 1
ATOM 866 C CA . THR A 1 110 ? -5.843 12.787 24.379 1.00 97.31 110 THR A CA 1
ATOM 867 C C . THR A 1 110 ? -7.140 13.242 23.708 1.00 97.31 110 THR A C 1
ATOM 869 O O . THR A 1 110 ? -8.227 13.009 24.243 1.00 97.31 110 THR A O 1
ATOM 872 N N . VAL A 1 111 ? -7.054 13.815 22.502 1.00 97.94 111 VAL A N 1
ATOM 873 C CA . VAL A 1 111 ? -8.228 14.245 21.729 1.00 97.94 111 VAL A CA 1
ATOM 874 C C . VAL A 1 111 ? -9.081 13.043 21.338 1.00 97.94 111 VAL A C 1
ATOM 876 O O . VAL A 1 111 ? -10.296 13.070 21.522 1.00 97.94 111 VAL A O 1
ATOM 879 N N . ASN A 1 112 ? -8.461 11.970 20.848 1.00 96.62 112 ASN A N 1
ATOM 880 C CA . ASN A 1 112 ? -9.177 10.763 20.439 1.00 96.62 112 ASN A CA 1
ATOM 881 C C . ASN A 1 112 ? -9.881 10.096 21.633 1.00 96.62 112 ASN A C 1
ATOM 883 O O . ASN A 1 112 ? -11.048 9.719 21.540 1.00 96.62 112 ASN A O 1
ATOM 887 N N . THR A 1 113 ? -9.209 10.023 22.785 1.00 97.19 113 THR A N 1
ATOM 888 C CA . THR A 1 113 ? -9.800 9.500 24.027 1.00 97.19 113 THR A CA 1
ATOM 889 C C . THR A 1 113 ? -10.998 10.344 24.466 1.00 97.19 113 THR A C 1
ATOM 891 O O . THR A 1 113 ? -12.084 9.809 24.671 1.00 97.19 113 THR A O 1
ATOM 894 N N . SER A 1 114 ? -10.854 11.672 24.486 1.00 97.31 114 SER A N 1
ATOM 895 C CA . SER A 1 114 ? -11.950 12.594 24.813 1.00 97.31 114 SER A CA 1
ATOM 896 C C . SER A 1 114 ? -13.145 12.453 23.860 1.00 97.31 114 SER A C 1
ATOM 898 O O . SER A 1 114 ? -14.296 12.424 24.298 1.00 97.31 114 SER A O 1
ATOM 900 N N . GLN A 1 115 ? -12.896 12.300 22.556 1.00 97.75 115 GLN A N 1
ATOM 901 C CA . GLN A 1 115 ? -13.951 12.075 21.563 1.00 97.75 115 GLN A CA 1
ATOM 902 C C . GLN A 1 115 ? -14.684 10.749 21.787 1.00 97.75 115 GLN A C 1
ATOM 904 O O . GLN A 1 115 ? -15.915 10.716 21.732 1.00 97.75 115 GLN A O 1
ATOM 909 N N . ARG A 1 116 ? -13.955 9.666 22.080 1.00 97.44 116 ARG A N 1
ATOM 910 C CA . ARG A 1 116 ? -14.553 8.367 22.424 1.00 97.44 116 ARG A CA 1
ATOM 911 C C . ARG A 1 116 ? -15.415 8.462 23.680 1.00 97.44 116 ARG A C 1
ATOM 913 O O . ARG A 1 116 ? -16.532 7.953 23.673 1.00 97.44 116 ARG A O 1
ATOM 920 N N . ASP A 1 117 ? -14.959 9.176 24.706 1.00 98.00 117 ASP A N 1
ATOM 921 C CA . ASP A 1 117 ? -15.714 9.364 25.950 1.00 98.00 117 ASP A CA 1
ATOM 922 C C . ASP A 1 117 ? -16.984 10.200 25.751 1.00 98.00 117 ASP A C 1
ATOM 924 O O . ASP A 1 117 ? -18.010 9.949 26.388 1.00 98.00 117 ASP A O 1
ATOM 928 N N . GLN A 1 118 ? -16.937 11.208 24.876 1.00 97.50 118 GLN A N 1
ATOM 929 C CA . GLN A 1 118 ? -18.117 11.995 24.512 1.00 97.50 118 GLN A CA 1
ATOM 930 C C . GLN A 1 118 ? -19.131 11.165 23.723 1.00 97.50 118 GLN A C 1
ATOM 932 O O . GLN A 1 118 ? -20.329 11.251 23.990 1.00 97.50 118 GLN A O 1
ATOM 937 N N . LEU A 1 119 ? -18.663 10.353 22.771 1.00 97.81 119 LEU A N 1
ATOM 938 C CA . LEU A 1 119 ? -19.524 9.445 22.015 1.00 97.81 119 LEU A CA 1
ATOM 939 C C . LEU A 1 119 ? -20.165 8.403 22.932 1.00 97.81 119 LEU A C 1
ATOM 941 O O . LEU A 1 119 ? -21.373 8.212 22.859 1.00 97.81 119 LEU A O 1
ATOM 945 N N . SER A 1 120 ? -19.385 7.800 23.832 1.00 97.88 120 SER A N 1
ATOM 946 C CA . SER A 1 120 ? -19.877 6.824 24.809 1.00 97.88 120 SER A CA 1
ATOM 947 C C . SER A 1 120 ? -20.992 7.408 25.683 1.00 97.88 120 SER A C 1
ATOM 949 O O . SER A 1 120 ? -22.062 6.815 25.804 1.00 97.88 120 SER A O 1
ATOM 951 N N . ARG A 1 121 ? -20.804 8.633 26.196 1.00 97.69 121 ARG A N 1
ATOM 952 C CA . ARG A 1 121 ? -21.840 9.340 26.966 1.00 97.69 121 ARG A CA 1
ATOM 953 C C . ARG A 1 121 ? -23.116 9.586 26.166 1.00 97.69 121 ARG A C 1
ATOM 955 O O . ARG A 1 121 ? -24.201 9.309 26.661 1.00 97.69 121 ARG A O 1
ATOM 962 N N . ARG A 1 122 ? -23.000 10.060 24.923 1.00 97.50 122 ARG A N 1
ATOM 963 C CA . ARG A 1 122 ? -24.174 10.295 24.065 1.00 97.50 122 ARG A CA 1
ATOM 964 C C . ARG A 1 122 ? -24.922 9.011 23.730 1.00 97.50 122 ARG A C 1
ATOM 966 O O . ARG A 1 122 ? -26.144 9.031 23.660 1.00 97.50 122 ARG A O 1
ATOM 973 N N . VAL A 1 123 ? -24.205 7.910 23.511 1.00 97.69 123 VAL A N 1
ATOM 974 C CA . VAL A 1 123 ? -24.826 6.598 23.292 1.00 97.69 123 VAL A CA 1
ATOM 975 C C . VAL A 1 123 ? -25.616 6.184 24.531 1.00 97.69 123 VAL A C 1
ATOM 977 O O . VAL A 1 123 ? -26.785 5.843 24.403 1.00 97.69 123 VAL A O 1
ATOM 980 N N . GLN A 1 124 ? -25.033 6.322 25.722 1.00 97.56 124 GLN A N 1
ATOM 981 C CA . GLN A 1 124 ? -25.717 6.005 26.975 1.00 97.56 124 GLN A CA 1
ATOM 982 C C . GLN A 1 124 ? -26.975 6.867 27.203 1.00 97.56 124 GLN A C 1
ATOM 984 O O . GLN A 1 124 ? -28.009 6.352 27.621 1.00 97.56 124 GLN A O 1
ATOM 989 N N . GLU A 1 125 ? -26.915 8.169 26.903 1.00 97.31 125 GLU A N 1
ATOM 990 C CA . GLU A 1 125 ? -28.075 9.072 26.985 1.00 97.31 125 GLU A CA 1
ATOM 991 C C . GLU A 1 125 ? -29.197 8.656 26.019 1.00 97.31 125 GLU A C 1
ATOM 993 O O . GLU A 1 125 ? -30.372 8.673 26.388 1.00 97.31 125 GLU A O 1
ATOM 998 N N . LEU A 1 126 ? -28.848 8.252 24.793 1.00 96.94 126 LEU A N 1
ATOM 999 C CA . LEU A 1 126 ? -29.819 7.775 23.805 1.00 96.94 126 LEU A CA 1
ATOM 1000 C C . LEU A 1 126 ? -30.451 6.441 24.216 1.00 96.94 126 LEU A C 1
ATOM 1002 O O . LEU A 1 126 ? -31.660 6.279 24.064 1.00 96.94 126 LEU A O 1
ATOM 1006 N N . GLU A 1 127 ? -29.663 5.514 24.761 1.00 96.81 127 GLU A N 1
ATOM 1007 C CA . GLU A 1 127 ? -30.160 4.237 25.288 1.00 96.81 127 GLU A CA 1
ATOM 1008 C C . GLU A 1 127 ? -31.132 4.454 26.457 1.00 96.81 127 GLU A C 1
ATOM 1010 O O . GLU A 1 127 ? -32.194 3.831 26.508 1.00 96.81 127 GLU A O 1
ATOM 1015 N N . GLN A 1 128 ? -30.816 5.383 27.366 1.00 96.31 128 GLN A N 1
ATOM 1016 C CA . GLN A 1 128 ? -31.715 5.738 28.463 1.00 96.31 128 GLN A CA 1
ATOM 1017 C C . GLN A 1 128 ? -33.015 6.361 27.943 1.00 96.31 128 GLN A C 1
ATOM 1019 O O . GLN A 1 128 ? -34.101 5.945 28.348 1.00 96.31 128 GLN A O 1
ATOM 1024 N N . PHE A 1 129 ? -32.919 7.320 27.020 1.00 96.62 129 PHE A N 1
ATOM 1025 C CA . PHE A 1 129 ? -34.093 7.962 26.433 1.00 96.62 129 PHE A CA 1
ATOM 1026 C C . PHE A 1 129 ? -34.999 6.958 25.708 1.00 96.62 129 PHE A C 1
ATOM 1028 O O . PHE A 1 129 ? -36.224 7.028 25.817 1.00 96.62 129 PHE A O 1
ATOM 1035 N N . GLN A 1 130 ? -34.408 5.997 24.992 1.00 95.56 130 GLN A N 1
ATOM 1036 C CA . GLN A 1 130 ? -35.158 4.931 24.337 1.00 95.56 130 GLN A CA 1
ATOM 1037 C C . GLN A 1 130 ? -35.919 4.071 25.358 1.00 95.56 130 GLN A C 1
ATOM 1039 O O . GLN A 1 130 ? -37.113 3.835 25.178 1.00 95.56 130 GLN A O 1
ATOM 1044 N N . CYS A 1 131 ? -35.271 3.677 26.457 1.00 94.69 131 CYS A N 1
ATOM 1045 C CA . CYS A 1 131 ? -35.903 2.919 27.540 1.00 94.69 131 CYS A CA 1
ATOM 1046 C C . CYS A 1 131 ? -37.083 3.681 28.184 1.00 94.69 131 CYS A C 1
ATOM 1048 O O . CYS A 1 131 ? -38.154 3.119 28.426 1.00 94.69 131 CYS A O 1
ATOM 1050 N N . GLU A 1 132 ? -36.935 4.989 28.413 1.00 95.25 132 GLU A N 1
ATOM 1051 C CA . GLU A 1 132 ? -38.009 5.844 28.945 1.00 95.25 132 GLU A CA 1
ATOM 1052 C C . GLU A 1 132 ? -39.200 5.948 27.975 1.00 95.25 132 GLU A C 1
ATOM 1054 O O . GLU A 1 132 ? -40.358 5.893 28.390 1.00 95.25 132 GLU A O 1
ATOM 1059 N N . CYS A 1 133 ? -38.934 6.037 26.671 1.00 93.56 133 CYS A N 1
ATOM 1060 C CA . CYS A 1 133 ? -39.978 6.049 25.648 1.00 93.56 133 CYS A CA 1
ATOM 1061 C C . CYS A 1 133 ? -40.724 4.706 25.558 1.00 93.56 133 CYS A C 1
ATOM 1063 O O . CYS A 1 133 ? -41.951 4.695 25.460 1.00 93.56 133 CYS A O 1
ATOM 1065 N N . GLU A 1 134 ? -40.006 3.582 25.604 1.00 94.25 134 GLU A N 1
ATOM 1066 C CA . GLU A 1 134 ? -40.594 2.235 25.568 1.00 94.25 134 GLU A CA 1
ATOM 1067 C C . GLU A 1 134 ? -41.479 1.971 26.794 1.00 94.25 134 GLU A C 1
ATOM 1069 O O . GLU A 1 134 ? -42.617 1.517 26.650 1.00 94.25 134 GLU A O 1
ATOM 1074 N N . THR A 1 135 ? -41.005 2.336 27.989 1.00 92.56 135 THR A N 1
ATOM 1075 C CA . THR A 1 135 ? -41.790 2.207 29.227 1.00 92.56 135 THR A CA 1
ATOM 1076 C C . THR A 1 135 ? -43.041 3.084 29.200 1.00 92.56 135 THR A C 1
ATOM 1078 O O . THR A 1 135 ? -44.126 2.606 29.529 1.00 92.56 135 THR A O 1
ATOM 1081 N N . ALA A 1 136 ? -42.947 4.340 28.748 1.00 91.69 136 ALA A N 1
ATOM 1082 C CA . ALA A 1 136 ? -44.109 5.223 28.618 1.00 91.69 136 ALA A CA 1
ATOM 1083 C C . ALA A 1 136 ? -45.176 4.662 27.658 1.00 91.69 136 ALA A C 1
ATOM 1085 O O . ALA A 1 136 ? -46.367 4.688 27.974 1.00 91.69 136 ALA A O 1
ATOM 1086 N N . GLN A 1 137 ? -44.758 4.098 26.520 1.00 90.06 137 GLN A N 1
ATOM 1087 C CA . GLN A 1 137 ? -45.664 3.449 25.564 1.00 90.06 137 GLN A CA 1
ATOM 1088 C C . GLN A 1 137 ? -46.334 2.192 26.132 1.00 90.06 137 GLN A C 1
ATOM 1090 O O . GLN A 1 137 ? -47.470 1.875 25.776 1.00 90.06 137 GLN A O 1
ATOM 1095 N N . GLU A 1 138 ? -45.642 1.436 26.985 1.00 90.31 138 GLU A N 1
ATOM 1096 C CA . GLU A 1 138 ? -46.222 0.290 27.687 1.00 90.31 138 GLU A CA 1
ATOM 1097 C C . GLU A 1 138 ? -47.314 0.735 28.671 1.00 90.31 138 GLU A C 1
ATOM 1099 O O . GLU A 1 138 ? -48.435 0.234 28.596 1.00 90.31 138 GLU A O 1
ATOM 1104 N N . TYR A 1 139 ? -47.058 1.774 29.474 1.00 89.44 139 TYR A N 1
ATOM 1105 C CA . TYR A 1 139 ? -48.065 2.348 30.376 1.00 89.44 139 TYR A CA 1
ATOM 1106 C C . TYR A 1 139 ? -49.311 2.883 29.651 1.00 89.44 139 TYR A C 1
ATOM 1108 O O . TYR A 1 139 ? -50.425 2.747 30.161 1.00 89.44 139 TYR A O 1
ATOM 1116 N N . GLU A 1 140 ? -49.158 3.512 28.481 1.00 89.62 140 GLU A N 1
ATOM 1117 C CA . GLU A 1 140 ? -50.299 3.996 27.687 1.00 89.62 140 GLU A CA 1
ATOM 1118 C C . GLU A 1 140 ? -51.140 2.853 27.103 1.00 89.62 140 GLU A C 1
ATOM 1120 O O . GLU A 1 140 ? -52.373 2.953 27.070 1.00 89.62 140 GLU A O 1
ATOM 1125 N N . ARG A 1 141 ? -50.493 1.754 26.685 1.00 87.25 141 ARG A N 1
ATOM 1126 C CA . ARG A 1 141 ? -51.180 0.545 26.205 1.00 87.25 141 ARG A CA 1
ATOM 1127 C C . ARG A 1 141 ? -51.976 -0.134 27.311 1.00 87.25 141 ARG A C 1
ATOM 1129 O O . ARG A 1 141 ? -53.122 -0.484 27.069 1.00 87.25 141 ARG A O 1
ATOM 1136 N N . ASP A 1 142 ? -51.415 -0.256 28.510 1.00 89.62 142 ASP A N 1
ATOM 1137 C CA . ASP A 1 142 ? -52.093 -0.892 29.649 1.00 89.62 142 ASP A CA 1
ATOM 1138 C C . ASP A 1 142 ? -53.284 -0.075 30.186 1.00 89.62 142 ASP A C 1
ATOM 1140 O O . ASP A 1 142 ? -54.131 -0.596 30.916 1.00 89.62 142 ASP A O 1
ATOM 1144 N N . ARG A 1 143 ? -53.360 1.218 29.844 1.00 87.62 143 ARG A N 1
ATOM 1145 C CA . ARG A 1 143 ? -54.435 2.127 30.268 1.00 87.62 143 ARG A CA 1
ATOM 1146 C C . ARG A 1 143 ? -55.620 2.191 29.289 1.00 87.62 143 ARG A C 1
ATOM 1148 O O . ARG A 1 143 ? -56.661 2.730 29.672 1.00 87.62 143 ARG A O 1
ATOM 1155 N N . SER A 1 144 ? -55.455 1.702 28.058 1.00 73.00 144 SER A N 1
ATOM 1156 C CA . SER A 1 144 ? -56.456 1.746 26.974 1.00 73.00 144 SER A CA 1
ATOM 1157 C C . SER A 1 144 ? -57.259 0.452 26.887 1.00 73.00 144 SER A C 1
ATOM 1159 O O . SER A 1 144 ? -58.479 0.551 26.624 1.00 73.00 144 SER A O 1
#

Organism: NCBI:txid1628746

pLDDT: mean 85.23, std 14.6, range [46.44, 98.0]